Protein AF-A7LND1-F1 (afdb_monomer)

Nearest PDB structures (foldseek):
  2pc1-assembly1_A  TM=9.318E-01  e=3.208E-05  Streptococcus agalactiae 2603V/R
  3h4q-assembly1_A  TM=8.580E-01  e=3.067E-03  Staphylococcus aureus subsp. aureus Mu50
  2fia-assembly1_A  TM=8.759E-01  e=7.515E-02  Enterococcus faecalis V583
  3mgd-assembly2_B  TM=5.666E-01  e=3.321E-02  Clostridium acetobutylicum
  4my3-assembly3_D  TM=5.819E-01  e=2.233E-01  Kribbella flavida DSM 17836

Foldseek 3Di:
DDKDKDQDAPVCLVVAVVVVVVVVVVCVVVVHPPCVVVPPPSVVSVVLSVVSQKMFIDDPNHGPDIDGHDPDDDPCVVDDDPDDDDD

Secondary structure (DSSP, 8-state):
--EEEEE--GGGHHHHHHHHHHHHHHHHHTT--TTTT-PSPHHHHHHHHHTT-EEEEEETTEEEEEEE---S--GGGTS-SSS----

pLDDT: mean 94.14, std 6.43, range [64.75, 98.62]

Radius of gyration: 15.18 Å; Cα contacts (8 Å, |Δi|>4): 96; chains: 1; bounding box: 34×29×38 Å

Organism: Limosilactobacillus reuteri (NCBI:txid1598)

Solvent-accessible surface area (backbone atoms only — not comparable to full-atom values): 5350 Å² total; per-residue (Å²): 132,60,75,50,78,44,71,39,52,79,87,43,46,66,61,50,48,54,54,50,53,54,49,37,53,54,31,49,75,70,70,39,75,64,46,75,88,54,50,84,37,72,68,55,54,54,49,32,27,74,71,62,23,21,32,29,34,32,47,76,92,35,80,78,47,72,50,76,60,74,89,68,90,57,75,75,71,77,59,64,74,100,61,73,84,86,127

Mean predicted aligned error: 4.05 Å

InterPro domains:
  IPR016181 Acyl-CoA N-acyltransferase [SSF55729] (3-77)

Sequence (87 aa):
MAIYLRRATLDDLQSVMTIIEQARAQLKEKGNPQWQDGHPFQKTMENDIKAGYNWVLIDNQKIVGTATLQLTPEQTYEEIKDGSWLK

Structure (mmCIF, N/CA/C/O backbone):
data_AF-A7LND1-F1
#
_entry.id   AF-A7LND1-F1
#
loop_
_atom_site.group_PDB
_atom_site.id
_atom_site.type_symbol
_atom_site.label_atom_id
_atom_site.label_alt_id
_atom_site.label_comp_id
_atom_site.label_asym_id
_atom_site.label_entity_id
_atom_site.label_seq_id
_atom_site.pdbx_PDB_ins_code
_atom_site.Cartn_x
_atom_site.Cartn_y
_atom_site.Cartn_z
_atom_site.occupancy
_atom_site.B_iso_or_equiv
_atom_site.auth_seq_id
_atom_site.auth_comp_id
_atom_site.auth_asym_id
_atom_site.auth_atom_id
_atom_site.pdbx_PDB_model_num
ATOM 1 N N . MET A 1 1 ? -18.247 -10.776 14.506 1.00 73.38 1 MET A N 1
ATOM 2 C CA . MET A 1 1 ? -16.914 -10.378 14.002 1.00 73.38 1 MET A CA 1
ATOM 3 C C . MET A 1 1 ? -16.942 -10.541 12.495 1.00 73.38 1 MET A C 1
ATOM 5 O O . MET A 1 1 ? -17.486 -11.539 12.040 1.00 73.38 1 MET A O 1
ATOM 9 N N . ALA A 1 2 ? -16.491 -9.539 11.741 1.00 88.06 2 ALA A N 1
ATOM 10 C CA . ALA A 1 2 ? -16.586 -9.523 10.283 1.00 88.06 2 ALA A CA 1
ATOM 11 C C . ALA A 1 2 ? -15.238 -9.127 9.684 1.00 88.06 2 ALA A C 1
ATOM 13 O O . ALA A 1 2 ? -14.606 -8.188 10.172 1.00 88.06 2 ALA A O 1
ATOM 14 N N . ILE A 1 3 ? -14.854 -9.838 8.626 1.00 97.44 3 ILE A N 1
ATOM 15 C CA . ILE A 1 3 ? -13.709 -9.522 7.781 1.00 97.44 3 ILE A CA 1
ATOM 16 C C . ILE A 1 3 ? -14.270 -9.026 6.454 1.00 97.44 3 ILE A C 1
ATOM 18 O O . ILE A 1 3 ? -15.079 -9.720 5.837 1.00 97.44 3 ILE A O 1
ATOM 22 N N . TYR A 1 4 ? -13.896 -7.821 6.038 1.00 97.75 4 TYR A N 1
ATOM 23 C CA . TYR A 1 4 ? -14.400 -7.237 4.796 1.00 97.75 4 TYR A CA 1
ATOM 24 C C . TYR A 1 4 ? -13.442 -6.196 4.222 1.00 97.75 4 TYR A C 1
ATOM 26 O O . TYR A 1 4 ? -12.603 -5.636 4.925 1.00 97.75 4 TYR A O 1
ATOM 34 N N . LEU A 1 5 ? -13.596 -5.926 2.928 1.00 98.25 5 LEU A N 1
ATOM 35 C CA . LEU A 1 5 ? -12.910 -4.845 2.232 1.00 98.25 5 LEU A CA 1
ATOM 36 C C . LEU A 1 5 ? -13.849 -3.648 2.096 1.00 98.25 5 LEU A C 1
ATOM 38 O O . LEU A 1 5 ? -15.037 -3.806 1.812 1.00 98.25 5 LEU A O 1
ATOM 42 N N . ARG A 1 6 ? -13.307 -2.443 2.249 1.00 98.00 6 ARG A N 1
ATOM 43 C CA . ARG A 1 6 ? -13.986 -1.197 1.870 1.00 98.00 6 ARG A CA 1
ATOM 44 C C . ARG A 1 6 ? -12.986 -0.224 1.266 1.00 98.00 6 ARG A C 1
ATOM 46 O O . ARG A 1 6 ? -11.786 -0.349 1.507 1.00 98.00 6 ARG A O 1
ATOM 53 N N . ARG A 1 7 ? -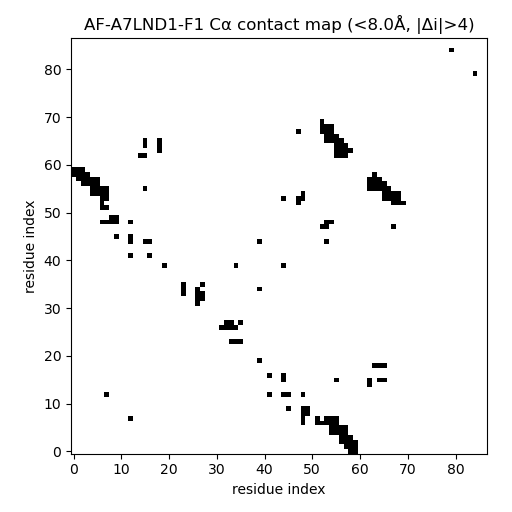13.475 0.768 0.522 1.00 98.19 7 ARG A N 1
ATOM 54 C CA . ARG A 1 7 ? -12.632 1.899 0.122 1.00 98.19 7 ARG A CA 1
ATOM 55 C C . ARG A 1 7 ? -12.137 2.631 1.367 1.00 98.19 7 ARG A C 1
ATOM 57 O O . ARG A 1 7 ? -12.877 2.772 2.348 1.00 98.19 7 ARG A O 1
ATOM 64 N N . ALA A 1 8 ? -10.884 3.053 1.318 1.00 98.44 8 ALA A N 1
ATOM 65 C CA . ALA A 1 8 ? -10.309 3.912 2.334 1.00 98.44 8 ALA A CA 1
ATOM 66 C C . ALA A 1 8 ? -10.890 5.328 2.230 1.00 98.44 8 ALA A C 1
ATOM 68 O O . ALA A 1 8 ? -11.265 5.785 1.148 1.00 98.44 8 ALA A O 1
ATOM 69 N N . THR A 1 9 ? -10.949 6.025 3.356 1.00 98.56 9 THR A N 1
ATOM 70 C CA . THR A 1 9 ? -11.206 7.464 3.435 1.00 98.56 9 THR A CA 1
ATOM 71 C C . THR A 1 9 ? -9.931 8.184 3.868 1.00 98.56 9 THR A C 1
ATOM 73 O O . THR A 1 9 ? -8.951 7.556 4.272 1.00 98.56 9 THR A O 1
ATOM 76 N N . LEU A 1 10 ? -9.913 9.517 3.789 1.00 98.56 10 LEU A N 1
ATOM 77 C CA . LEU A 1 10 ? -8.751 10.294 4.237 1.00 98.56 10 LEU A CA 1
ATOM 78 C C . LEU A 1 10 ? -8.456 10.116 5.734 1.00 98.56 10 LEU A C 1
ATOM 80 O O . LEU A 1 10 ? -7.296 10.209 6.128 1.00 98.56 10 LEU A O 1
ATOM 84 N N . ASP A 1 11 ? -9.467 9.787 6.539 1.00 98.44 11 ASP A N 1
ATOM 85 C CA . ASP A 1 11 ? -9.298 9.499 7.967 1.00 98.44 11 ASP A CA 1
ATOM 86 C C . ASP A 1 11 ? -8.491 8.209 8.203 1.00 98.44 11 ASP A C 1
ATOM 88 O O . ASP A 1 11 ? -7.824 8.065 9.226 1.00 98.44 11 ASP A O 1
ATOM 92 N N . ASP A 1 12 ? -8.487 7.289 7.232 1.00 98.44 12 ASP A N 1
ATOM 93 C CA . ASP A 1 12 ? -7.717 6.046 7.298 1.00 98.44 12 ASP A CA 1
ATOM 94 C C . ASP A 1 12 ? -6.236 6.238 6.918 1.00 98.44 12 ASP A C 1
ATOM 96 O O . ASP A 1 12 ? -5.430 5.331 7.139 1.00 98.44 12 ASP A O 1
ATOM 100 N N . LEU A 1 13 ? -5.849 7.393 6.348 1.00 98.44 13 LEU A N 1
ATOM 101 C CA . LEU A 1 13 ? -4.518 7.614 5.762 1.00 98.44 13 LEU A CA 1
ATOM 102 C C . LEU A 1 13 ? -3.390 7.316 6.754 1.00 98.44 13 LEU A C 1
ATOM 104 O O . LEU A 1 13 ? -2.394 6.689 6.392 1.00 98.44 13 LEU A O 1
ATOM 108 N N . GLN A 1 14 ? -3.548 7.727 8.013 1.00 98.25 14 GLN A N 1
ATOM 109 C CA . GLN A 1 14 ? -2.532 7.483 9.033 1.00 98.25 14 GLN A CA 1
ATOM 110 C C . GLN A 1 14 ? -2.360 5.983 9.315 1.00 98.25 14 GLN A C 1
ATOM 112 O O . GLN A 1 14 ? -1.229 5.510 9.418 1.00 98.25 14 GLN A O 1
ATOM 117 N N . SER A 1 15 ? -3.459 5.223 9.395 1.00 98.31 15 SER A N 1
ATOM 118 C CA . SER A 1 15 ? -3.424 3.768 9.596 1.00 98.31 15 SER A CA 1
ATOM 119 C C . SER A 1 15 ? -2.844 3.035 8.386 1.00 98.31 15 SER A C 1
ATOM 121 O O . SER A 1 15 ? -2.038 2.120 8.551 1.00 98.31 15 SER A O 1
ATOM 123 N N . VAL A 1 16 ? -3.200 3.469 7.175 1.00 98.50 16 VAL A N 1
ATOM 124 C CA . VAL A 1 16 ? -2.630 2.965 5.918 1.00 98.50 16 VAL A CA 1
ATOM 125 C C . VAL A 1 16 ? -1.115 3.169 5.900 1.00 98.50 16 VAL A C 1
ATOM 127 O O . VAL A 1 16 ? -0.375 2.214 5.671 1.00 98.50 16 VAL A O 1
ATOM 130 N N . MET A 1 17 ? -0.635 4.374 6.221 1.00 98.25 17 MET A N 1
ATOM 131 C CA . MET A 1 17 ? 0.802 4.655 6.248 1.00 98.25 17 MET A CA 1
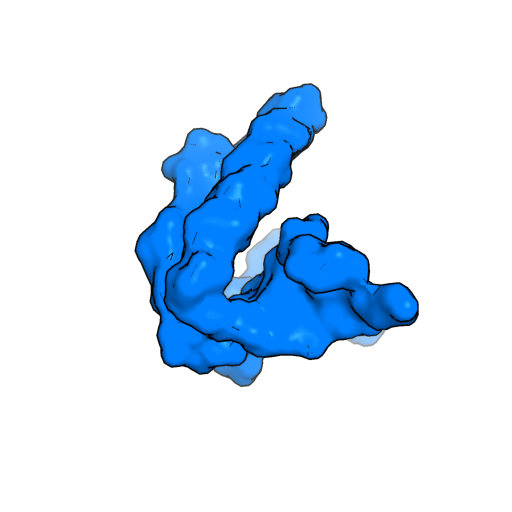ATOM 132 C C . MET A 1 17 ? 1.541 3.854 7.320 1.00 98.25 17 MET A C 1
ATOM 134 O O . MET A 1 17 ? 2.646 3.389 7.061 1.00 98.25 17 MET A O 1
ATOM 138 N N . THR A 1 18 ? 0.935 3.605 8.484 1.00 98.38 18 THR A N 1
ATOM 139 C CA . THR A 1 18 ? 1.529 2.707 9.487 1.00 98.38 18 THR A CA 1
ATOM 140 C C . THR A 1 18 ? 1.757 1.298 8.930 1.00 98.38 18 THR A C 1
ATOM 142 O O . THR A 1 18 ? 2.821 0.725 9.161 1.00 98.38 18 THR A O 1
ATOM 145 N N . ILE A 1 19 ? 0.808 0.752 8.164 1.00 98.31 19 ILE A N 1
ATOM 146 C CA . ILE A 1 19 ? 0.958 -0.563 7.517 1.00 98.31 19 ILE A CA 1
ATOM 147 C C . ILE A 1 19 ? 2.055 -0.526 6.446 1.00 98.31 19 ILE A C 1
ATOM 149 O O . ILE A 1 19 ? 2.872 -1.445 6.379 1.00 98.31 19 ILE A O 1
ATOM 153 N N . ILE A 1 20 ? 2.115 0.539 5.640 1.00 98.00 20 ILE A N 1
ATOM 154 C CA . ILE A 1 20 ? 3.164 0.719 4.626 1.00 98.00 20 ILE A CA 1
ATOM 155 C C . ILE A 1 20 ? 4.558 0.740 5.266 1.00 98.00 20 ILE A C 1
ATOM 157 O O . ILE A 1 20 ? 5.439 0.016 4.807 1.00 98.00 20 ILE A O 1
ATOM 161 N N . GLU A 1 21 ? 4.769 1.497 6.347 1.00 97.81 21 GLU A N 1
ATOM 162 C CA . GLU A 1 21 ? 6.077 1.550 7.017 1.00 97.81 21 GLU A CA 1
ATOM 163 C C . GLU A 1 21 ? 6.476 0.196 7.624 1.00 97.81 21 GLU A C 1
ATOM 165 O O . GLU A 1 21 ? 7.630 -0.226 7.518 1.00 97.81 21 GLU A O 1
ATOM 170 N N . GLN A 1 22 ? 5.518 -0.541 8.199 1.00 97.88 22 GLN A N 1
ATOM 171 C CA . GLN A 1 22 ? 5.760 -1.907 8.674 1.00 97.88 22 GLN A CA 1
ATOM 172 C C . GLN A 1 22 ? 6.165 -2.841 7.527 1.00 97.88 22 GLN A C 1
ATOM 174 O O . GLN A 1 22 ? 7.097 -3.634 7.675 1.00 97.88 22 GLN A O 1
ATOM 179 N N . ALA A 1 23 ? 5.502 -2.740 6.374 1.00 97.25 23 ALA A N 1
ATOM 180 C CA . ALA A 1 23 ? 5.839 -3.531 5.198 1.00 97.25 23 ALA A CA 1
ATOM 181 C C . ALA A 1 23 ? 7.225 -3.166 4.637 1.00 97.25 23 ALA A C 1
ATOM 183 O O . ALA A 1 23 ? 8.001 -4.066 4.316 1.00 97.25 23 ALA A O 1
ATOM 184 N N . ARG A 1 24 ? 7.595 -1.877 4.600 1.00 96.81 24 ARG A N 1
ATOM 185 C CA . ARG A 1 24 ? 8.949 -1.436 4.211 1.00 96.81 24 ARG A CA 1
ATOM 186 C C . ARG A 1 24 ? 10.033 -2.028 5.099 1.00 96.81 24 ARG A C 1
ATOM 188 O O . ARG A 1 24 ? 11.045 -2.501 4.580 1.00 96.81 24 ARG A O 1
ATOM 195 N N . ALA A 1 25 ? 9.820 -2.019 6.415 1.00 97.56 25 ALA A N 1
ATOM 196 C CA . ALA A 1 25 ? 10.754 -2.612 7.367 1.00 97.56 25 ALA A CA 1
ATOM 197 C C . ALA A 1 25 ? 10.922 -4.122 7.123 1.00 97.56 25 ALA A C 1
ATOM 199 O O . ALA A 1 25 ? 12.051 -4.606 7.062 1.00 97.56 25 ALA A O 1
ATOM 200 N N . GLN A 1 26 ? 9.821 -4.846 6.890 1.00 98.06 26 GLN A N 1
ATOM 201 C CA . GLN A 1 26 ? 9.864 -6.280 6.575 1.00 98.06 26 GLN A CA 1
ATOM 202 C C . GLN A 1 26 ? 10.564 -6.584 5.243 1.00 98.06 26 GLN A C 1
ATOM 204 O O . GLN A 1 26 ? 11.295 -7.569 5.142 1.00 98.06 26 GLN A O 1
ATOM 209 N N . LEU A 1 27 ? 10.356 -5.764 4.206 1.00 97.62 27 LEU A N 1
ATOM 210 C CA . LEU A 1 27 ? 11.059 -5.911 2.927 1.00 97.62 27 LEU A CA 1
ATOM 211 C C . LEU A 1 27 ? 12.567 -5.716 3.108 1.00 97.62 27 LEU A C 1
ATOM 213 O O . LEU A 1 27 ? 13.347 -6.541 2.631 1.00 97.62 27 LEU A O 1
ATOM 217 N N . L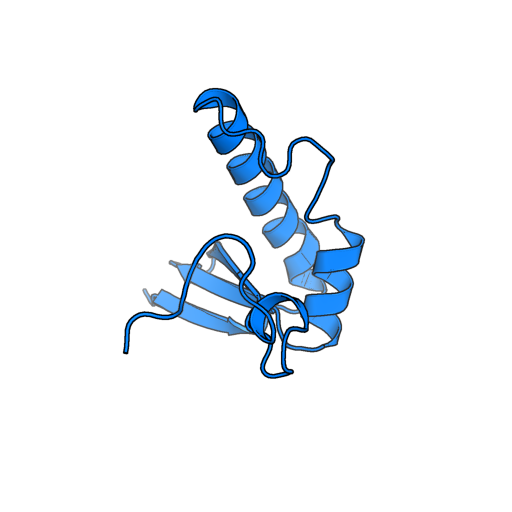YS A 1 28 ? 12.965 -4.691 3.869 1.00 97.12 28 LYS A N 1
ATOM 218 C CA . LYS A 1 28 ? 14.367 -4.419 4.201 1.00 97.12 28 LYS A CA 1
ATOM 219 C C . LYS A 1 28 ? 15.020 -5.582 4.944 1.00 97.12 28 LYS A C 1
ATOM 221 O O . LYS A 1 28 ? 16.118 -5.991 4.579 1.00 97.12 28 LYS A O 1
ATOM 226 N N . GLU A 1 29 ? 14.348 -6.127 5.958 1.00 97.94 29 GLU A N 1
ATOM 227 C CA . GLU A 1 29 ? 14.830 -7.278 6.735 1.00 97.94 29 GLU A CA 1
ATOM 228 C C . GLU A 1 29 ? 15.067 -8.508 5.847 1.00 97.94 2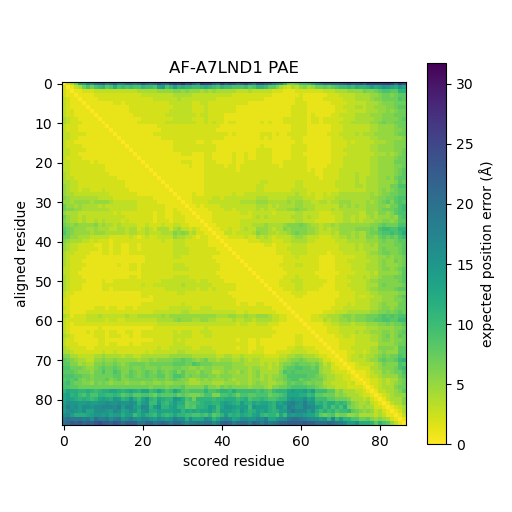9 GLU A C 1
ATOM 230 O O . GLU A 1 29 ? 16.043 -9.234 6.023 1.00 97.94 29 GLU A O 1
ATOM 235 N N . LYS A 1 30 ? 14.220 -8.700 4.831 1.00 97.69 30 LYS A N 1
ATOM 236 C CA . LYS A 1 30 ? 14.336 -9.786 3.848 1.00 97.69 30 LYS A CA 1
ATOM 237 C C . LYS A 1 30 ? 15.332 -9.497 2.717 1.00 97.69 30 LYS A C 1
ATOM 239 O O . LYS A 1 30 ? 15.416 -10.285 1.778 1.00 97.69 30 LYS A O 1
ATOM 244 N N . GLY A 1 31 ? 16.056 -8.377 2.767 1.00 97.19 31 GLY A N 1
ATOM 245 C CA . GLY A 1 31 ? 16.997 -7.969 1.721 1.00 97.19 31 GLY A CA 1
ATOM 246 C C . GLY A 1 31 ? 16.333 -7.556 0.402 1.00 97.19 31 GLY A C 1
ATOM 247 O O . GLY A 1 31 ? 17.001 -7.521 -0.629 1.00 97.19 31 GLY A O 1
ATOM 248 N N . ASN A 1 32 ? 15.031 -7.254 0.406 1.00 96.69 32 ASN A N 1
ATOM 249 C CA . ASN A 1 32 ? 14.319 -6.789 -0.779 1.00 96.69 32 ASN A CA 1
ATOM 250 C C . ASN A 1 32 ? 14.512 -5.263 -0.942 1.00 96.69 32 ASN A C 1
ATOM 252 O O . ASN A 1 32 ? 14.149 -4.511 -0.034 1.00 96.69 32 ASN A O 1
ATOM 256 N N . PRO A 1 33 ? 15.050 -4.783 -2.081 1.00 96.12 33 PRO A N 1
ATOM 257 C CA . PRO A 1 33 ? 15.318 -3.360 -2.299 1.00 96.12 33 PRO A CA 1
ATOM 258 C C . PRO A 1 33 ? 14.056 -2.522 -2.560 1.00 96.12 33 PRO A C 1
ATOM 260 O O . PRO A 1 33 ? 14.143 -1.296 -2.629 1.00 96.12 33 PRO A O 1
ATOM 263 N N . GLN A 1 34 ? 12.887 -3.146 -2.724 1.00 95.31 34 GLN A N 1
ATOM 264 C CA . GLN A 1 34 ? 11.640 -2.425 -2.956 1.00 95.31 34 GLN A CA 1
ATOM 265 C C . GLN A 1 34 ? 11.320 -1.480 -1.796 1.00 95.31 34 GLN A C 1
ATOM 267 O O . GLN A 1 34 ? 11.487 -1.825 -0.622 1.00 95.31 34 GLN A O 1
ATOM 272 N N . TRP A 1 35 ? 10.830 -0.289 -2.155 1.00 96.75 35 TRP A N 1
ATOM 273 C CA . TRP A 1 35 ? 10.298 0.728 -1.240 1.00 96.75 35 TRP A CA 1
ATOM 274 C C . TRP A 1 35 ? 11.329 1.371 -0.304 1.00 96.75 35 TRP A C 1
ATOM 276 O O . TRP A 1 35 ? 10.979 2.154 0.578 1.00 96.75 35 TRP A O 1
ATOM 286 N N . GLN A 1 36 ? 12.615 1.080 -0.503 1.00 96.75 36 GLN A N 1
ATOM 287 C CA . GLN A 1 36 ? 13.697 1.664 0.293 1.00 96.75 36 GLN A CA 1
ATOM 288 C C . GLN A 1 36 ? 14.052 3.096 -0.143 1.00 96.75 36 GLN A C 1
ATOM 290 O O . GLN A 1 36 ? 14.793 3.786 0.551 1.00 96.75 36 GLN A O 1
ATOM 295 N N . ASP A 1 37 ? 13.492 3.554 -1.262 1.00 95.06 37 ASP A N 1
ATOM 296 C CA . ASP A 1 37 ? 13.529 4.932 -1.760 1.00 95.06 37 ASP A CA 1
ATOM 297 C C . ASP A 1 37 ? 12.444 5.835 -1.138 1.00 95.06 37 ASP A C 1
ATOM 299 O O . ASP A 1 37 ? 12.403 7.036 -1.403 1.00 95.06 37 ASP A O 1
ATOM 303 N N . GLY A 1 38 ? 11.567 5.269 -0.300 1.00 89.38 38 GLY A N 1
ATOM 304 C CA . GLY A 1 38 ? 10.442 5.968 0.321 1.00 89.38 38 GLY A CA 1
ATOM 305 C C . GLY A 1 38 ? 9.111 5.813 -0.423 1.00 89.38 38 GLY A C 1
ATOM 306 O O . GLY A 1 38 ? 8.087 6.276 0.084 1.00 89.38 38 GLY A O 1
ATOM 307 N N . HIS A 1 39 ? 9.075 5.131 -1.571 1.00 91.81 39 HIS A N 1
ATOM 308 C CA . HIS A 1 39 ? 7.821 4.708 -2.192 1.00 91.81 39 HIS A CA 1
ATOM 309 C C . HIS A 1 39 ? 7.144 3.595 -1.356 1.00 91.81 39 HIS A C 1
ATOM 311 O O . HIS A 1 39 ? 7.837 2.838 -0.688 1.00 91.81 39 HIS A O 1
ATOM 317 N N . PRO A 1 40 ? 5.807 3.439 -1.362 1.00 93.56 40 PRO A N 1
ATOM 318 C CA . PRO A 1 40 ? 4.828 4.438 -1.780 1.00 93.56 40 PRO A CA 1
ATOM 319 C C . PRO A 1 40 ? 4.806 5.601 -0.787 1.00 93.56 40 PRO A C 1
ATOM 321 O O . PRO A 1 40 ? 4.731 5.383 0.419 1.00 93.56 40 PRO A O 1
ATOM 324 N N . PHE A 1 41 ? 4.874 6.838 -1.279 1.00 96.19 41 PHE A N 1
ATOM 325 C CA . PHE A 1 41 ? 4.896 8.028 -0.428 1.00 96.19 41 PHE A CA 1
ATOM 326 C C . PHE A 1 41 ? 3.512 8.307 0.168 1.00 96.19 41 PHE A C 1
ATOM 328 O O . PHE A 1 41 ? 2.492 7.972 -0.435 1.00 96.19 41 PHE A O 1
ATOM 335 N N . GLN A 1 42 ? 3.451 9.029 1.293 1.00 97.00 42 GLN A N 1
ATOM 336 C CA . GLN A 1 42 ? 2.171 9.472 1.868 1.00 97.00 42 GLN A CA 1
ATOM 337 C C . GLN A 1 42 ? 1.302 10.205 0.840 1.00 97.00 42 GLN A C 1
ATOM 339 O O . GLN A 1 42 ? 0.090 10.002 0.805 1.00 97.00 42 GLN A O 1
ATOM 344 N N . LYS A 1 43 ? 1.918 11.011 -0.035 1.00 97.69 43 LYS A N 1
ATOM 345 C CA . LYS A 1 43 ? 1.189 11.720 -1.088 1.00 97.69 43 LYS A CA 1
ATOM 346 C C . LYS A 1 43 ? 0.581 10.778 -2.129 1.00 97.69 43 LYS A C 1
ATOM 348 O O . LYS A 1 43 ? -0.529 11.032 -2.584 1.00 97.69 43 LYS A O 1
ATOM 353 N N . THR A 1 44 ? 1.280 9.697 -2.474 1.00 95.62 44 THR A N 1
ATOM 354 C CA . THR A 1 44 ? 0.763 8.641 -3.354 1.00 95.62 44 THR A CA 1
ATOM 355 C C . THR A 1 44 ? -0.487 8.021 -2.738 1.00 95.62 44 THR A C 1
ATOM 357 O O . THR A 1 44 ? -1.539 8.024 -3.367 1.00 95.62 44 THR A O 1
ATOM 360 N N . MET A 1 45 ? -0.418 7.620 -1.464 1.00 97.75 45 MET A N 1
ATOM 361 C CA . MET A 1 45 ? -1.565 7.027 -0.767 1.00 97.75 45 MET A CA 1
ATOM 362 C C . MET A 1 45 ? -2.738 8.008 -0.627 1.00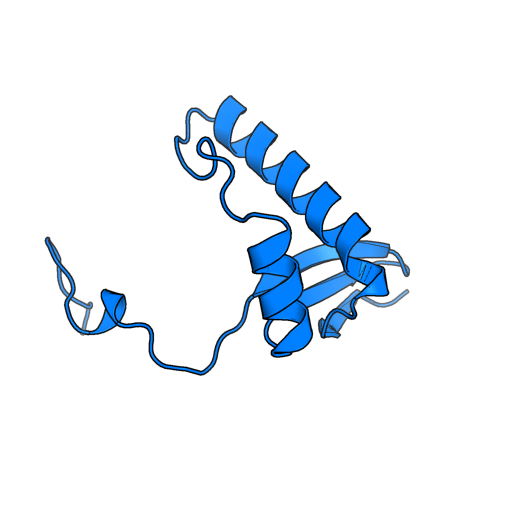 97.75 45 MET A C 1
ATOM 364 O O . MET A 1 45 ? -3.886 7.632 -0.837 1.00 97.75 45 MET A O 1
ATOM 368 N N . GLU A 1 46 ? -2.470 9.281 -0.318 1.00 98.31 46 GLU A N 1
ATOM 369 C CA . GLU A 1 46 ? -3.495 10.332 -0.264 1.00 98.31 46 GLU A CA 1
ATOM 370 C C . GLU A 1 46 ? -4.216 10.491 -1.615 1.00 98.31 46 GLU A C 1
ATOM 372 O O . GLU A 1 46 ? -5.442 10.621 -1.655 1.00 98.31 46 GLU A O 1
ATOM 377 N N . ASN A 1 47 ? -3.466 10.467 -2.720 1.00 97.12 47 ASN A N 1
ATOM 378 C CA . ASN A 1 47 ? -4.021 10.576 -4.066 1.00 97.12 47 ASN A CA 1
ATOM 379 C C . ASN A 1 47 ? -4.850 9.335 -4.432 1.00 97.12 47 ASN A C 1
ATOM 381 O O . ASN A 1 47 ? -5.960 9.491 -4.938 1.00 97.12 47 ASN A O 1
ATOM 385 N N . ASP A 1 48 ? -4.373 8.131 -4.110 1.00 96.81 48 ASP A N 1
ATOM 386 C CA . ASP A 1 48 ? -5.103 6.880 -4.351 1.00 96.81 48 ASP A CA 1
ATOM 387 C C . ASP A 1 48 ? -6.421 6.823 -3.568 1.00 96.81 48 ASP A C 1
ATOM 389 O O . ASP A 1 48 ? -7.445 6.376 -4.090 1.00 96.81 48 ASP A O 1
ATOM 393 N N . ILE A 1 49 ? -6.423 7.303 -2.318 1.00 98.12 49 ILE A N 1
ATOM 394 C CA . ILE A 1 49 ? -7.637 7.420 -1.499 1.00 98.12 49 ILE A CA 1
ATOM 395 C C . ILE A 1 49 ? -8.617 8.401 -2.150 1.00 98.12 49 ILE A C 1
ATOM 397 O O . ILE A 1 49 ? -9.793 8.078 -2.318 1.00 98.12 49 ILE A O 1
ATOM 401 N N . LYS A 1 50 ? -8.142 9.582 -2.568 1.00 97.88 50 LYS A N 1
ATOM 402 C CA . LYS A 1 50 ? -8.972 10.599 -3.237 1.00 97.88 50 LYS A CA 1
ATOM 403 C C . LYS A 1 50 ? -9.543 10.115 -4.570 1.00 97.88 50 LYS A C 1
ATOM 405 O O . LYS A 1 50 ? -10.678 10.450 -4.895 1.00 97.88 50 LYS A O 1
ATOM 410 N N . ALA A 1 51 ? -8.785 9.314 -5.313 1.00 96.19 51 ALA A N 1
ATOM 411 C CA . ALA A 1 51 ? -9.232 8.689 -6.554 1.00 96.19 51 ALA A CA 1
ATOM 412 C C . ALA A 1 51 ? -10.181 7.494 -6.322 1.00 96.19 51 ALA A C 1
ATOM 414 O O . ALA A 1 51 ? -10.789 6.991 -7.265 1.00 96.19 51 ALA A O 1
ATOM 415 N N . GLY A 1 52 ? -10.338 7.036 -5.074 1.00 96.69 52 GLY A N 1
ATOM 416 C CA . GLY A 1 52 ? -11.151 5.869 -4.732 1.00 96.69 52 GLY A CA 1
ATOM 417 C C . GLY A 1 52 ? -10.516 4.535 -5.131 1.00 96.69 52 GLY A C 1
ATOM 418 O O . GLY A 1 52 ? -11.233 3.537 -5.238 1.00 96.69 52 GLY A O 1
ATOM 419 N N . TYR A 1 53 ? -9.199 4.518 -5.355 1.00 97.56 53 TYR A N 1
ATOM 420 C CA . TYR A 1 53 ? -8.425 3.329 -5.709 1.00 97.56 53 TYR A CA 1
ATOM 421 C C . TYR A 1 53 ? -7.912 2.580 -4.486 1.00 97.56 53 TYR A C 1
ATOM 423 O O . TYR A 1 53 ? -7.720 1.370 -4.565 1.00 97.56 53 TYR A O 1
ATOM 431 N N . ASN A 1 54 ? -7.700 3.252 -3.353 1.00 98.31 54 ASN A N 1
ATOM 432 C CA . ASN A 1 54 ? -7.230 2.576 -2.149 1.00 98.31 54 ASN A CA 1
ATOM 433 C C . ASN A 1 54 ? -8.365 1.845 -1.411 1.00 98.31 54 ASN A C 1
ATOM 435 O O . ASN A 1 54 ? -9.435 2.401 -1.142 1.00 98.31 54 ASN A O 1
ATOM 439 N N . TRP A 1 55 ? -8.099 0.598 -1.042 1.00 98.56 55 TRP A N 1
ATOM 440 C CA . TRP A 1 55 ? -8.958 -0.267 -0.246 1.00 98.56 55 TRP A CA 1
ATOM 441 C C . TRP A 1 55 ? -8.253 -0.658 1.045 1.00 98.56 55 TRP A C 1
ATOM 443 O O . TRP A 1 55 ? -7.041 -0.872 1.067 1.00 98.56 55 TRP A O 1
ATOM 453 N N . VAL A 1 56 ? -9.033 -0.809 2.112 1.00 98.62 56 VAL A N 1
ATOM 454 C CA . VAL A 1 56 ? -8.579 -1.330 3.401 1.00 98.62 56 VAL A CA 1
ATOM 455 C C . VAL A 1 56 ? -9.274 -2.642 3.723 1.00 98.62 56 VAL A C 1
ATOM 457 O O . VAL A 1 56 ? -10.480 -2.797 3.510 1.00 98.62 56 VAL A O 1
ATOM 460 N N . LEU A 1 57 ? -8.497 -3.579 4.259 1.00 98.56 57 LEU A N 1
ATOM 461 C CA . LEU A 1 57 ? -8.997 -4.805 4.865 1.00 98.56 57 LEU A CA 1
ATOM 462 C C . LEU A 1 57 ? -9.311 -4.526 6.329 1.00 98.56 57 LEU A C 1
ATOM 464 O O . LEU A 1 57 ? -8.425 -4.141 7.096 1.00 98.56 57 LEU A O 1
ATOM 468 N N . ILE A 1 58 ? -10.568 -4.736 6.702 1.00 98.38 58 ILE A N 1
ATOM 469 C CA . ILE A 1 58 ? -11.036 -4.627 8.075 1.00 98.38 58 ILE A CA 1
ATOM 470 C C . ILE A 1 58 ? -11.126 -6.021 8.682 1.00 98.38 58 ILE A C 1
ATOM 472 O O . ILE A 1 58 ? -11.782 -6.892 8.116 1.00 98.38 58 ILE A O 1
ATOM 476 N N . ASP A 1 59 ? -10.530 -6.194 9.857 1.00 97.75 59 ASP A N 1
ATOM 477 C CA . ASP A 1 59 ? -10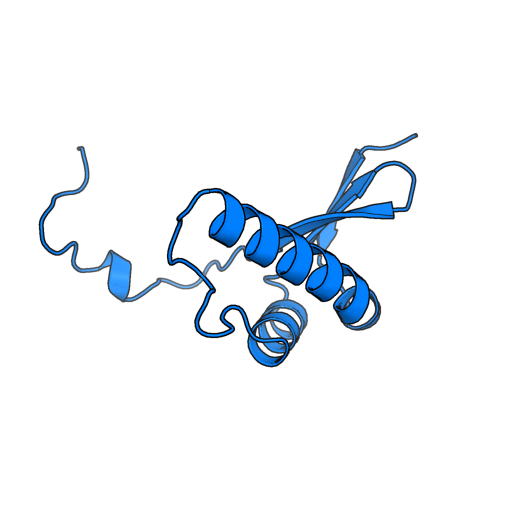.761 -7.327 10.751 1.00 97.75 59 ASP A CA 1
ATOM 478 C C . ASP A 1 59 ? -11.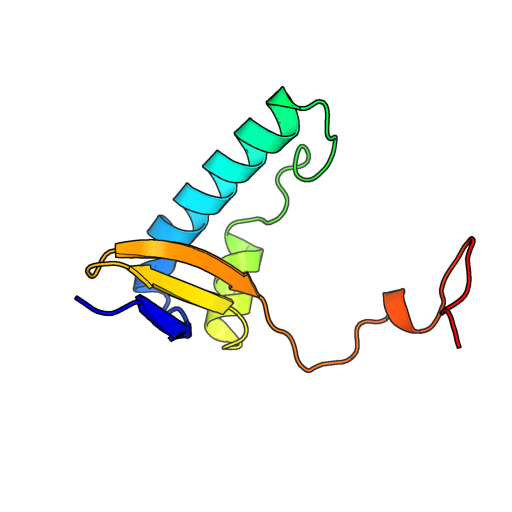032 -6.791 12.161 1.00 97.75 59 ASP A C 1
ATOM 480 O O . ASP A 1 59 ? -10.269 -5.989 12.698 1.00 97.75 59 ASP A O 1
ATOM 484 N N . ASN A 1 60 ? -12.159 -7.184 12.757 1.00 94.69 60 ASN A N 1
ATOM 485 C CA . ASN A 1 60 ? -12.563 -6.759 14.104 1.00 94.69 60 ASN A CA 1
ATOM 486 C C . ASN A 1 60 ? -12.501 -5.238 14.322 1.00 94.69 60 ASN A C 1
ATOM 488 O O . ASN A 1 60 ? -11.981 -4.765 15.331 1.00 94.69 60 ASN A O 1
ATOM 492 N N . GLN A 1 61 ? -13.041 -4.479 13.359 1.00 93.81 61 GLN A N 1
ATOM 493 C CA . GLN A 1 61 ? -13.058 -3.005 13.334 1.00 93.81 61 GLN A CA 1
ATOM 494 C C . GLN A 1 61 ? -11.674 -2.342 13.221 1.00 93.81 61 GLN A C 1
ATOM 496 O O . GLN A 1 61 ? -11.575 -1.122 13.324 1.00 93.81 61 GLN A O 1
ATOM 501 N N . LYS A 1 62 ? -10.613 -3.112 12.970 1.00 96.62 62 LYS A N 1
ATOM 502 C CA . LYS A 1 62 ? -9.259 -2.601 12.754 1.00 96.62 62 LYS A CA 1
ATOM 503 C C . LYS A 1 62 ? -8.874 -2.732 11.293 1.00 96.62 62 LYS A C 1
ATOM 505 O O . LYS A 1 62 ? -9.177 -3.736 10.655 1.00 96.62 62 LYS A O 1
ATOM 510 N N . ILE A 1 63 ? -8.169 -1.731 10.783 1.00 98.19 63 ILE A N 1
ATOM 511 C CA . ILE A 1 63 ? -7.504 -1.824 9.487 1.00 98.19 63 ILE A CA 1
ATOM 512 C C . ILE A 1 63 ? -6.263 -2.694 9.673 1.00 98.19 63 ILE A C 1
ATOM 514 O O . ILE A 1 63 ? -5.390 -2.364 10.474 1.00 98.19 63 ILE A O 1
ATOM 518 N N . VAL A 1 64 ? -6.208 -3.807 8.950 1.00 97.94 64 VAL A N 1
ATOM 519 C CA . VAL A 1 64 ? -5.113 -4.790 9.031 1.00 97.94 64 VAL A CA 1
ATOM 520 C C . VAL A 1 64 ? -4.383 -4.971 7.701 1.00 97.94 64 VAL A C 1
ATOM 522 O O . VAL A 1 64 ? -3.375 -5.667 7.638 1.00 97.94 64 VAL A O 1
ATOM 525 N N . GLY A 1 65 ? -4.867 -4.335 6.634 1.00 97.94 65 GLY A N 1
ATOM 526 C CA . GLY A 1 65 ? -4.232 -4.361 5.322 1.00 97.94 65 GLY A CA 1
ATOM 527 C C . GLY A 1 65 ? -4.717 -3.226 4.431 1.00 97.94 65 GLY A C 1
ATOM 528 O O . GLY A 1 65 ? -5.771 -2.636 4.676 1.00 97.94 65 GLY A O 1
ATOM 529 N N . THR A 1 66 ? -3.947 -2.937 3.387 1.00 98.56 66 THR A N 1
ATOM 530 C CA . THR A 1 66 ? -4.274 -1.939 2.367 1.00 98.56 66 THR A CA 1
ATOM 531 C C . THR A 1 66 ? -3.845 -2.439 0.990 1.00 98.56 66 THR A C 1
ATOM 533 O O . THR A 1 66 ?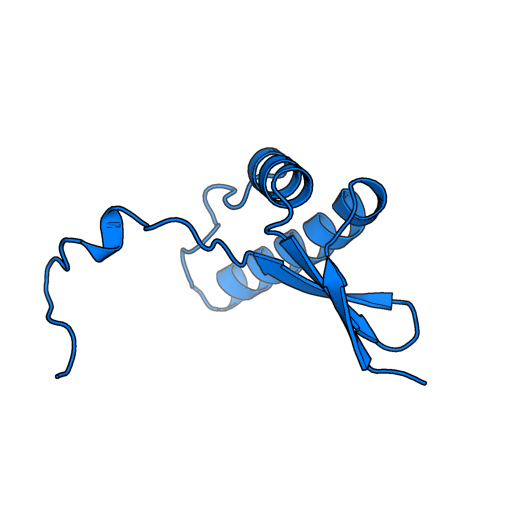 -2.850 -3.154 0.876 1.00 98.56 66 THR A O 1
ATOM 536 N N . ALA A 1 67 ? -4.603 -2.082 -0.043 1.00 98.00 67 ALA A N 1
ATOM 537 C CA . ALA A 1 67 ? -4.262 -2.342 -1.435 1.00 98.00 67 ALA A CA 1
ATOM 538 C C . ALA A 1 67 ? -4.808 -1.223 -2.327 1.00 98.00 67 ALA A C 1
ATOM 540 O O . ALA A 1 67 ? -5.925 -0.754 -2.115 1.00 98.00 67 ALA A O 1
ATOM 541 N N . THR A 1 68 ? -4.050 -0.825 -3.347 1.00 96.31 68 THR A N 1
ATOM 542 C CA . THR A 1 68 ? -4.534 0.082 -4.396 1.00 96.31 68 THR A CA 1
ATOM 543 C C . THR A 1 68 ? -5.002 -0.750 -5.591 1.00 96.31 68 THR A C 1
ATOM 545 O O . THR A 1 68 ? -4.243 -1.553 -6.129 1.00 96.31 68 THR A O 1
ATOM 548 N N . LEU A 1 69 ? -6.260 -0.564 -5.995 1.00 95.38 69 LEU A N 1
ATOM 549 C CA . LEU A 1 69 ? -6.862 -1.152 -7.189 1.00 95.38 69 LEU A CA 1
ATOM 550 C C . LEU A 1 69 ? -7.233 -0.029 -8.159 1.00 95.38 69 LEU A C 1
ATOM 552 O O . LEU A 1 69 ? -8.286 0.601 -8.039 1.00 95.38 69 LEU A O 1
ATOM 556 N N . GLN A 1 70 ? -6.351 0.200 -9.122 1.00 91.75 70 GLN A N 1
ATOM 557 C CA . GLN A 1 70 ? -6.564 1.124 -10.225 1.00 91.75 70 GLN A CA 1
ATOM 558 C C . GLN A 1 70 ? -7.214 0.382 -11.403 1.00 91.75 70 GLN A C 1
ATOM 560 O O . GLN A 1 70 ? -6.798 -0.719 -11.754 1.00 91.75 70 GLN A O 1
ATOM 565 N N . LEU A 1 71 ? -8.236 0.987 -12.016 1.00 87.00 71 LEU A N 1
ATOM 566 C CA . LEU A 1 71 ? -8.909 0.447 -13.210 1.00 87.00 71 LEU A CA 1
ATOM 567 C C . LEU A 1 71 ? -8.471 1.138 -14.509 1.00 87.00 71 LEU A C 1
ATOM 569 O O . LEU A 1 71 ? -8.945 0.787 -15.587 1.00 87.00 71 LEU A O 1
ATOM 573 N N . THR A 1 72 ? -7.589 2.132 -14.413 1.00 88.62 72 THR A N 1
ATOM 574 C CA . THR A 1 72 ? -6.974 2.770 -15.576 1.00 88.62 72 THR A CA 1
ATOM 575 C C . THR A 1 72 ? -5.765 1.966 -16.056 1.00 88.62 72 THR A C 1
ATOM 577 O O . THR A 1 72 ? -5.013 1.469 -15.211 1.00 88.62 72 THR A O 1
ATOM 580 N N . PRO A 1 73 ? -5.558 1.854 -17.383 1.00 87.44 73 PRO A N 1
ATOM 581 C CA . PRO A 1 73 ? -4.389 1.192 -17.951 1.00 87.44 73 PRO A CA 1
ATOM 582 C C . PRO A 1 73 ? -3.085 1.742 -17.374 1.00 87.44 73 PRO A C 1
ATOM 584 O O . PRO A 1 73 ? -2.960 2.943 -17.139 1.00 87.44 73 PRO A O 1
ATOM 587 N N . GLU A 1 74 ? -2.128 0.850 -17.152 1.00 86.56 74 GLU A N 1
ATOM 588 C CA . GLU A 1 74 ? -0.787 1.179 -16.686 1.00 86.56 74 GLU A CA 1
ATOM 589 C C . GLU A 1 74 ? 0.175 1.048 -17.870 1.00 86.56 74 GLU A C 1
ATOM 591 O O . GLU A 1 74 ? 0.273 -0.021 -18.475 1.00 86.56 74 GLU A O 1
ATOM 596 N N . GLN A 1 75 ? 0.868 2.135 -18.217 1.00 85.50 75 GLN A N 1
ATOM 597 C CA . GLN A 1 75 ? 1.695 2.207 -19.427 1.00 85.50 75 GLN A CA 1
ATOM 598 C C . GLN A 1 75 ? 2.800 1.144 -19.420 1.00 85.50 75 GLN A C 1
ATOM 600 O O . GLN A 1 75 ? 3.131 0.567 -20.452 1.00 85.50 75 GLN A O 1
ATOM 605 N N . THR A 1 76 ? 3.342 0.827 -18.242 1.00 85.94 76 THR A N 1
ATOM 606 C CA . THR A 1 76 ? 4.373 -0.213 -18.104 1.00 85.94 76 THR A CA 1
ATOM 607 C C . THR A 1 76 ? 3.876 -1.628 -18.427 1.00 85.94 76 THR A C 1
ATOM 609 O O . THR A 1 76 ? 4.696 -2.529 -18.589 1.00 85.94 76 THR A O 1
ATOM 612 N N . TYR A 1 77 ? 2.562 -1.841 -18.567 1.00 85.44 77 TYR A N 1
ATOM 613 C CA . TYR A 1 77 ? 1.978 -3.112 -19.010 1.00 85.44 77 TYR A CA 1
ATOM 614 C C . TYR A 1 77 ? 1.723 -3.182 -20.523 1.00 85.44 77 TYR A C 1
ATOM 616 O O . TYR A 1 77 ? 1.465 -4.276 -21.029 1.00 85.44 77 TYR A O 1
ATOM 624 N N . GLU A 1 78 ? 1.816 -2.063 -21.251 1.00 86.06 78 GLU A N 1
ATOM 625 C CA . GLU A 1 7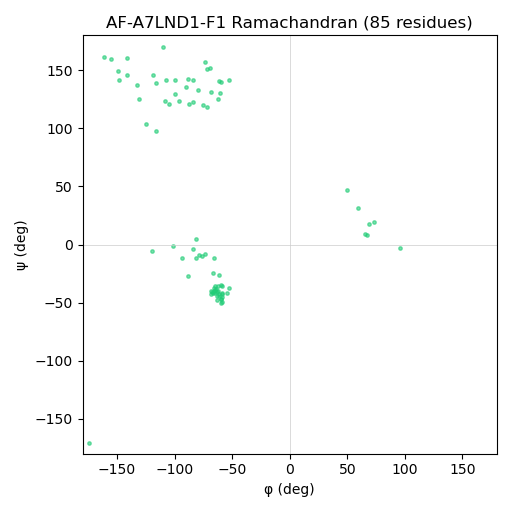8 ? 1.692 -2.044 -22.717 1.00 86.06 78 GLU A CA 1
ATOM 626 C C . GLU A 1 78 ? 2.880 -2.746 -23.384 1.00 86.06 78 GLU A C 1
ATOM 628 O O . GLU A 1 78 ? 2.711 -3.517 -24.329 1.00 86.06 78 GLU A O 1
ATOM 633 N N . GLU A 1 79 ? 4.081 -2.530 -22.846 1.00 85.12 79 GLU A N 1
ATOM 634 C CA . GLU A 1 79 ? 5.321 -3.124 -23.335 1.00 85.12 79 GLU A CA 1
ATOM 635 C C . GLU A 1 79 ? 6.039 -3.862 -22.202 1.00 85.12 79 GLU A C 1
ATOM 637 O O . GLU A 1 79 ? 6.713 -3.253 -21.368 1.00 85.12 79 GLU A O 1
ATOM 642 N N . ILE A 1 80 ? 5.954 -5.197 -22.195 1.00 84.69 80 ILE A N 1
ATOM 643 C CA . ILE A 1 80 ? 6.848 -6.000 -21.355 1.00 84.69 80 ILE A CA 1
ATOM 644 C C . ILE A 1 80 ? 8.246 -5.957 -21.964 1.00 84.69 80 ILE A C 1
ATOM 646 O O . ILE A 1 80 ? 8.478 -6.451 -23.068 1.00 84.69 80 ILE A O 1
ATOM 650 N N . LYS A 1 81 ? 9.192 -5.421 -21.196 1.00 84.12 81 LYS A N 1
ATOM 651 C CA . LYS A 1 81 ? 10.624 -5.547 -21.468 1.00 84.12 81 LYS A CA 1
ATOM 652 C C . LYS A 1 81 ? 11.145 -6.820 -20.809 1.00 84.12 81 LYS A C 1
ATOM 654 O O . LYS A 1 81 ? 10.694 -7.183 -19.726 1.00 84.12 81 LYS A O 1
ATOM 659 N N . ASP A 1 82 ? 12.071 -7.499 -21.478 1.00 84.94 82 ASP A N 1
ATOM 660 C CA . ASP A 1 82 ? 12.770 -8.680 -20.952 1.00 84.94 82 ASP A CA 1
ATOM 661 C C . ASP A 1 82 ? 11.853 -9.861 -20.567 1.00 84.94 82 ASP A C 1
ATOM 663 O O . ASP A 1 82 ? 12.151 -10.649 -19.669 1.00 84.94 82 ASP A O 1
ATOM 667 N N . GLY A 1 83 ? 10.731 -10.016 -21.278 1.00 82.75 83 GLY A N 1
ATOM 668 C CA . GLY A 1 83 ? 9.783 -11.106 -21.069 1.00 82.75 83 GLY A CA 1
ATOM 669 C C . GLY A 1 83 ? 8.654 -11.122 -22.097 1.00 82.75 83 GLY A C 1
ATOM 670 O O . GLY A 1 83 ? 8.669 -10.394 -23.086 1.00 82.75 83 GLY A O 1
ATOM 671 N N . SER A 1 84 ? 7.653 -11.968 -21.866 1.00 84.25 84 SER A N 1
ATOM 672 C CA . SER A 1 84 ? 6.398 -11.959 -22.621 1.00 84.25 84 SER A CA 1
ATOM 673 C C . SER A 1 84 ? 5.262 -12.426 -21.722 1.00 84.25 84 SER A C 1
ATOM 675 O O . SER A 1 84 ? 5.485 -13.233 -20.815 1.00 84.25 84 SER A O 1
ATOM 677 N N . TRP A 1 85 ? 4.052 -11.921 -21.957 1.00 80.00 85 TRP A N 1
ATOM 678 C CA . TRP A 1 85 ? 2.867 -12.461 -21.302 1.00 80.00 85 TRP A CA 1
ATOM 679 C C . TRP A 1 85 ? 2.712 -13.932 -21.696 1.00 80.00 85 TRP A C 1
ATOM 681 O O . TRP A 1 85 ? 2.764 -14.271 -22.882 1.00 80.00 85 TRP A O 1
ATOM 691 N N . LEU A 1 86 ? 2.522 -14.804 -20.705 1.00 80.00 86 LEU A N 1
ATOM 692 C CA . LEU A 1 86 ? 2.123 -16.182 -20.970 1.00 80.00 86 LEU A CA 1
ATOM 693 C C . LEU A 1 86 ? 0.748 -16.145 -21.652 1.00 80.00 86 LEU A C 1
ATOM 695 O O . LEU A 1 86 ? -0.167 -15.490 -21.152 1.00 80.00 86 LEU A O 1
ATOM 699 N N . LYS A 1 87 ? 0.647 -16.784 -22.819 1.00 64.75 87 LYS A N 1
ATOM 700 C CA . LYS A 1 87 ? -0.608 -16.935 -23.564 1.00 64.75 87 LYS A CA 1
ATOM 701 C C . LYS A 1 87 ? -1.477 -18.029 -22.966 1.00 64.75 87 LYS A C 1
ATOM 703 O O . LYS A 1 87 ? -0.896 -19.033 -22.496 1.00 64.75 87 LYS A O 1
#